Protein AF-A0A323V5V0-F1 (afdb_monomer_lite)

Radius of gyration: 14.4 Å; chains: 1; bounding box: 35×21×38 Å

Secondary structure (DSSP, 8-state):
-HHHHHHHHHHHHHTT-S----------TT-HHHHTT-----HHHHHHHHH-HHHHHHHHHTT-----GGGTTT--

pLDDT: mean 90.66, std 9.08, range [49.78, 98.12]

Sequence (76 aa):
DQARFGATLRRLAASGAASAEVNTHPGEPGETALERFGWGFRWGDELAMLTAPATRELIAALGYRLGSFADLAGAR

InterPro domains:
  IPR011330 Glycoside hydrolase/deacetylase, beta/alpha-barrel [SSF88713] (2-72)

Structure (mmCIF, N/CA/C/O backbone):
data_AF-A0A323V5V0-F1
#
_entry.id   AF-A0A323V5V0-F1
#
loop_
_atom_site.group_PDB
_atom_site.id
_atom_site.type_symbol
_atom_site.label_atom_id
_atom_site.label_alt_id
_atom_site.label_comp_id
_atom_site.label_asym_id
_atom_site.label_entity_id
_atom_site.label_seq_id
_atom_site.pdbx_PDB_ins_code
_atom_site.Cartn_x
_atom_site.Cartn_y
_atom_site.Cartn_z
_atom_site.occupancy
_atom_site.B_iso_or_equiv
_atom_site.auth_seq_id
_atom_site.auth_comp_id
_atom_site.auth_asym_id
_atom_site.auth_atom_id
_atom_site.pdbx_PDB_model_num
ATOM 1 N N . ASP A 1 1 ? 1.557 -3.962 -10.392 1.00 86.44 1 ASP A N 1
ATOM 2 C CA . ASP A 1 1 ? 1.045 -4.439 -9.079 1.00 86.44 1 ASP A CA 1
ATOM 3 C C . ASP A 1 1 ? -0.218 -3.781 -8.517 1.00 86.44 1 ASP A C 1
ATOM 5 O O . ASP A 1 1 ? -0.788 -4.298 -7.558 1.00 86.44 1 ASP A O 1
ATOM 9 N N . GLN A 1 2 ? -0.743 -2.718 -9.130 1.00 91.12 2 GLN A N 1
ATOM 10 C CA . GLN A 1 2 ? -1.845 -1.928 -8.563 1.00 91.12 2 GLN A CA 1
ATOM 11 C C . GLN A 1 2 ? -3.130 -2.706 -8.228 1.00 91.12 2 GLN A C 1
ATOM 13 O O . GLN A 1 2 ? -3.643 -2.592 -7.116 1.00 91.12 2 GLN A O 1
ATOM 18 N N . ALA A 1 3 ? -3.643 -3.533 -9.145 1.00 93.94 3 ALA A N 1
ATOM 19 C CA . ALA A 1 3 ? -4.871 -4.298 -8.900 1.00 93.94 3 ALA A CA 1
ATOM 20 C C . ALA A 1 3 ? -4.722 -5.283 -7.725 1.00 93.94 3 ALA A C 1
ATOM 22 O O . ALA A 1 3 ? -5.624 -5.416 -6.897 1.00 93.94 3 ALA A O 1
ATOM 23 N N . ARG A 1 4 ? -3.556 -5.937 -7.627 1.00 94.06 4 ARG A N 1
ATOM 24 C CA . ARG A 1 4 ? -3.236 -6.880 -6.549 1.00 94.06 4 ARG A CA 1
ATOM 25 C C . ARG A 1 4 ? -3.134 -6.154 -5.211 1.00 94.06 4 ARG A C 1
ATOM 27 O O . ARG A 1 4 ? -3.766 -6.581 -4.250 1.00 94.06 4 ARG A O 1
ATOM 34 N N . PHE A 1 5 ? -2.407 -5.038 -5.174 1.00 95.94 5 PHE A N 1
ATOM 35 C CA . PHE A 1 5 ? -2.279 -4.210 -3.977 1.00 95.94 5 PHE A CA 1
ATOM 36 C C . PHE A 1 5 ? -3.643 -3.706 -3.496 1.00 95.94 5 PHE A C 1
ATOM 38 O O . PHE A 1 5 ? -4.003 -3.889 -2.336 1.00 95.94 5 PHE A O 1
ATOM 45 N N . GLY A 1 6 ? -4.472 -3.189 -4.406 1.00 96.88 6 GLY A N 1
ATOM 46 C CA . GLY A 1 6 ? -5.819 -2.743 -4.067 1.00 96.88 6 GLY A CA 1
ATOM 47 C C . GLY A 1 6 ? -6.734 -3.864 -3.561 1.00 96.88 6 GLY A C 1
ATOM 48 O O . GLY A 1 6 ? -7.597 -3.619 -2.719 1.00 96.88 6 GLY A O 1
ATOM 49 N N . ALA A 1 7 ? -6.579 -5.100 -4.041 1.00 97.50 7 ALA A N 1
ATOM 50 C CA . ALA A 1 7 ? -7.303 -6.246 -3.490 1.00 97.50 7 ALA A CA 1
ATOM 51 C C . ALA A 1 7 ? -6.838 -6.580 -2.061 1.00 97.50 7 ALA A C 1
ATOM 53 O O . ALA A 1 7 ? -7.672 -6.853 -1.197 1.00 97.50 7 ALA A O 1
ATOM 54 N N . THR A 1 8 ? -5.531 -6.509 -1.794 1.00 96.81 8 THR A N 1
ATOM 55 C CA . THR A 1 8 ? -4.964 -6.690 -0.450 1.00 96.81 8 THR A CA 1
ATOM 56 C C . THR A 1 8 ? -5.467 -5.625 0.523 1.00 96.81 8 THR A C 1
ATOM 58 O O . THR A 1 8 ? -5.952 -5.983 1.592 1.00 96.81 8 THR A O 1
ATOM 61 N N . LEU A 1 9 ? -5.457 -4.343 0.140 1.00 96.75 9 LEU A N 1
ATOM 62 C CA . LEU A 1 9 ? -5.973 -3.258 0.985 1.00 96.75 9 LEU A CA 1
ATOM 63 C C . LEU A 1 9 ? -7.444 -3.463 1.365 1.00 96.75 9 LEU A C 1
ATOM 65 O O . LEU A 1 9 ? -7.810 -3.303 2.525 1.00 96.75 9 LEU A O 1
ATOM 69 N N . ARG A 1 10 ? -8.288 -3.883 0.413 1.00 97.69 10 ARG A N 1
ATOM 70 C CA . ARG A 1 10 ? -9.703 -4.183 0.693 1.00 97.69 10 ARG A CA 1
ATOM 71 C C . ARG A 1 10 ? -9.871 -5.345 1.669 1.00 97.69 10 ARG A C 1
ATOM 73 O O . ARG A 1 10 ? -10.757 -5.296 2.513 1.00 97.69 10 ARG A O 1
ATOM 80 N N . ARG A 1 11 ? -9.031 -6.380 1.570 1.00 97.56 11 ARG A N 1
ATOM 81 C CA . ARG A 1 11 ? -9.046 -7.513 2.512 1.00 97.56 11 ARG A CA 1
ATOM 82 C C . ARG A 1 11 ? -8.611 -7.096 3.915 1.00 97.56 11 ARG A C 1
ATOM 84 O O . ARG A 1 11 ? -9.218 -7.550 4.876 1.00 97.56 11 ARG A O 1
ATOM 91 N N . LEU A 1 12 ? -7.601 -6.231 4.023 1.00 96.06 12 LEU A N 1
ATOM 92 C CA . LEU A 1 12 ? -7.150 -5.674 5.301 1.00 96.06 12 LEU A CA 1
ATOM 93 C C . LEU A 1 12 ? -8.238 -4.803 5.938 1.00 96.06 12 LEU A C 1
ATOM 95 O O . LEU A 1 12 ? -8.571 -5.010 7.096 1.00 96.06 12 LEU A O 1
ATOM 99 N N . ALA A 1 13 ? -8.875 -3.922 5.165 1.00 95.94 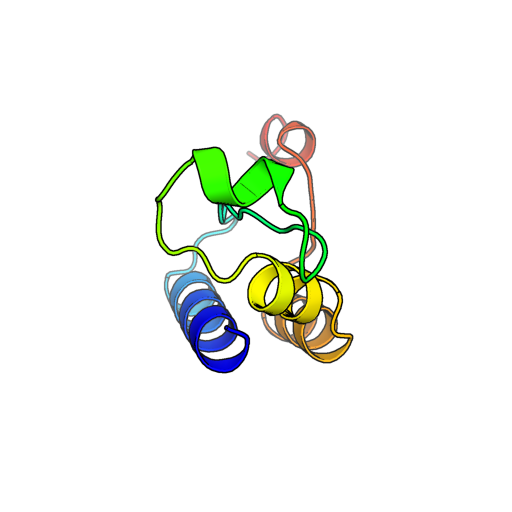13 ALA A N 1
ATOM 100 C CA . ALA A 1 13 ? -10.002 -3.127 5.655 1.00 95.94 13 ALA A CA 1
ATOM 101 C C . ALA A 1 13 ? -11.164 -4.014 6.138 1.00 95.94 13 ALA A C 1
ATOM 103 O O . ALA A 1 13 ? -11.726 -3.795 7.209 1.00 95.94 13 ALA A O 1
ATOM 104 N N . ALA A 1 14 ? -11.495 -5.061 5.376 1.00 97.25 14 ALA A N 1
ATOM 105 C CA . ALA A 1 14 ? -12.569 -5.991 5.715 1.00 97.25 14 ALA A CA 1
ATOM 106 C C . ALA A 1 14 ? -12.283 -6.854 6.957 1.00 97.25 14 ALA A C 1
ATOM 108 O O . ALA A 1 14 ? -13.223 -7.408 7.523 1.00 97.25 14 ALA A O 1
ATOM 109 N N . SER A 1 15 ? -11.024 -6.983 7.396 1.00 96.62 15 SER A N 1
ATOM 110 C CA . SER A 1 15 ? -10.698 -7.716 8.626 1.00 96.62 15 SER A CA 1
ATOM 111 C C . SER A 1 15 ? -11.011 -6.922 9.899 1.00 96.62 15 SER A C 1
ATOM 113 O O . SER A 1 15 ? -11.005 -7.497 10.985 1.00 96.62 15 SER A O 1
ATOM 115 N N . GLY A 1 16 ? -11.281 -5.615 9.781 1.00 94.31 16 GLY A N 1
ATOM 116 C CA . GLY A 1 16 ? -11.503 -4.720 10.918 1.00 94.31 16 GLY A CA 1
ATOM 117 C C . GLY A 1 16 ? -10.220 -4.307 11.647 1.00 94.31 16 GLY A C 1
ATOM 118 O O . GLY A 1 16 ? -10.295 -3.710 12.719 1.00 94.31 16 GLY A O 1
ATOM 119 N N . ALA A 1 17 ? -9.041 -4.612 11.092 1.00 92.81 17 ALA A N 1
ATOM 120 C CA . ALA A 1 17 ? -7.771 -4.199 11.676 1.00 92.81 17 ALA A CA 1
ATOM 121 C C . ALA A 1 17 ? -7.637 -2.666 11.674 1.00 92.81 17 ALA A C 1
ATOM 123 O O . ALA A 1 17 ? -7.729 -2.023 10.624 1.00 92.81 17 ALA A O 1
ATOM 124 N N . ALA A 1 18 ? -7.372 -2.090 12.851 1.00 92.62 18 ALA A N 1
ATOM 125 C CA . ALA A 1 18 ? -7.186 -0.648 13.025 1.00 92.62 18 ALA A CA 1
ATOM 126 C C . ALA A 1 18 ? -5.924 -0.118 12.320 1.00 92.62 18 ALA A C 1
ATOM 128 O O . ALA A 1 18 ? -5.868 1.045 11.925 1.00 92.62 18 ALA A O 1
ATOM 129 N N . SER A 1 19 ? -4.920 -0.975 12.136 1.00 95.00 19 SER A N 1
ATOM 130 C CA . SER A 1 19 ? -3.690 -0.680 11.409 1.00 95.00 19 SER A CA 1
ATOM 131 C C . SER A 1 19 ? -3.265 -1.874 10.555 1.00 95.00 19 SER A C 1
ATOM 133 O O . SER A 1 19 ? -3.592 -3.024 10.852 1.00 95.00 19 SER A O 1
ATOM 135 N N . ALA A 1 20 ? -2.534 -1.594 9.479 1.00 95.44 20 ALA A N 1
ATOM 136 C CA . ALA A 1 20 ? -1.913 -2.606 8.641 1.00 95.44 20 ALA A CA 1
ATOM 137 C C . ALA A 1 20 ? -0.544 -2.119 8.160 1.00 95.44 20 ALA A C 1
ATOM 139 O O . ALA A 1 20 ? -0.385 -0.956 7.791 1.00 95.44 20 ALA A O 1
ATOM 140 N N . GLU A 1 21 ? 0.425 -3.028 8.137 1.00 95.88 21 GLU A N 1
ATOM 141 C CA . GLU A 1 21 ? 1.748 -2.812 7.560 1.00 95.88 21 GLU A CA 1
ATOM 142 C C . GLU A 1 21 ? 1.853 -3.620 6.266 1.00 95.88 21 GLU A C 1
ATOM 144 O O . GLU A 1 21 ? 1.506 -4.803 6.231 1.00 95.88 21 GLU A O 1
ATOM 149 N N . VAL A 1 22 ? 2.329 -2.986 5.195 1.00 94.69 22 VAL A N 1
ATOM 150 C CA . VAL A 1 22 ? 2.622 -3.672 3.935 1.00 94.69 22 VAL A CA 1
ATOM 151 C C . VAL A 1 22 ? 4.042 -3.329 3.522 1.00 94.69 22 VAL A C 1
ATOM 153 O O . VAL A 1 22 ? 4.330 -2.197 3.140 1.00 94.69 22 VAL A O 1
ATOM 156 N N . ASN A 1 23 ? 4.923 -4.323 3.601 1.00 93.75 23 ASN A N 1
ATOM 157 C CA . ASN A 1 23 ? 6.302 -4.182 3.162 1.00 93.75 23 ASN A CA 1
ATOM 158 C C . ASN A 1 23 ? 6.385 -4.200 1.638 1.00 93.75 23 ASN A C 1
A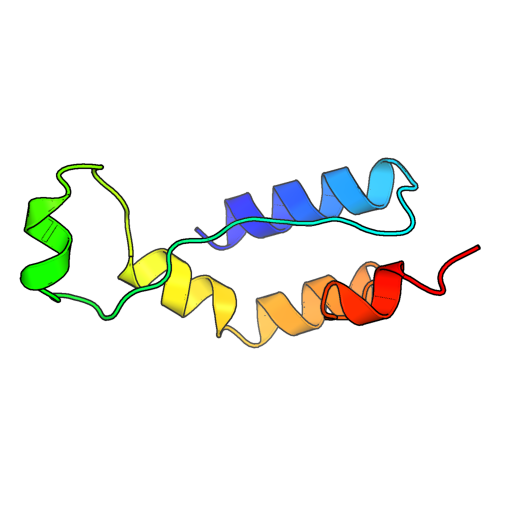TOM 160 O O . ASN A 1 23 ? 5.721 -5.002 0.978 1.00 93.75 23 ASN A O 1
ATOM 164 N N . THR A 1 24 ? 7.195 -3.292 1.101 1.00 92.25 24 THR A N 1
ATOM 165 C CA . THR A 1 24 ? 7.340 -3.058 -0.335 1.00 92.25 24 THR A CA 1
ATOM 166 C C . THR A 1 24 ? 8.793 -2.833 -0.707 1.00 92.25 24 THR A C 1
ATOM 168 O O . THR A 1 24 ? 9.616 -2.488 0.141 1.00 92.25 24 THR A O 1
ATOM 171 N N . HIS A 1 25 ? 9.100 -3.040 -1.981 1.00 91.94 25 HIS A N 1
ATOM 172 C CA . HIS A 1 25 ? 10.442 -2.941 -2.533 1.00 91.94 25 HIS A CA 1
ATOM 173 C C . HIS A 1 25 ? 10.442 -2.097 -3.821 1.00 91.94 25 HIS A C 1
ATOM 175 O O . HIS A 1 25 ? 10.756 -2.598 -4.899 1.00 91.94 25 HIS A O 1
ATOM 181 N N . PRO A 1 26 ? 10.062 -0.808 -3.754 1.00 91.69 26 PRO A N 1
ATOM 182 C CA . PRO A 1 26 ? 10.111 0.057 -4.924 1.00 91.69 26 PRO A CA 1
ATOM 183 C C . PRO A 1 26 ? 11.554 0.314 -5.370 1.00 91.69 26 PRO A C 1
ATOM 185 O O . PRO A 1 26 ? 12.464 0.424 -4.549 1.00 91.69 26 PRO A O 1
ATOM 188 N N . GLY A 1 27 ? 11.743 0.475 -6.676 1.00 90.31 27 GLY A N 1
ATOM 189 C CA . GLY A 1 27 ? 13.008 0.902 -7.269 1.00 90.31 27 GLY A CA 1
ATOM 190 C C . GLY A 1 27 ? 12.789 1.484 -8.659 1.00 90.31 27 GLY A C 1
ATOM 191 O O . GLY A 1 27 ? 11.741 1.255 -9.270 1.00 90.31 27 GLY A O 1
ATOM 192 N N . GLU A 1 28 ? 13.758 2.251 -9.150 1.00 90.00 28 GLU A N 1
ATOM 193 C CA . GLU A 1 28 ? 13.645 2.882 -10.463 1.00 90.00 28 GLU A CA 1
ATOM 194 C C . GLU A 1 28 ? 13.706 1.827 -11.588 1.00 90.00 28 GLU A C 1
ATOM 196 O O . GLU A 1 28 ? 14.449 0.839 -11.493 1.00 90.00 28 GLU A O 1
ATOM 201 N N . PRO A 1 29 ? 12.936 1.990 -12.680 1.00 83.31 29 PRO A N 1
ATOM 202 C CA . PRO A 1 29 ? 13.022 1.094 -13.826 1.00 83.31 29 PRO A CA 1
ATOM 203 C C . PRO A 1 29 ? 14.440 1.055 -14.412 1.00 83.31 29 PRO A C 1
ATOM 205 O O . PRO A 1 29 ? 15.035 2.090 -14.702 1.00 83.31 29 PRO A O 1
ATOM 208 N N . GLY A 1 30 ? 14.964 -0.150 -14.645 1.00 80.50 30 GLY A N 1
ATOM 209 C CA . GLY A 1 30 ? 16.282 -0.332 -15.263 1.00 80.50 30 GLY A CA 1
ATOM 210 C C . GLY A 1 30 ? 17.468 -0.102 -14.324 1.00 80.50 30 GLY A C 1
ATOM 211 O O . GLY A 1 30 ? 18.602 -0.017 -14.793 1.00 80.50 30 GLY A O 1
ATOM 212 N N . GLU A 1 31 ? 17.243 -0.021 -13.010 1.00 81.38 31 GLU A N 1
ATOM 213 C CA . GLU A 1 31 ? 18.332 0.052 -12.043 1.00 81.38 31 GLU A CA 1
ATOM 214 C C . GLU A 1 31 ? 19.089 -1.286 -11.960 1.00 81.38 31 GLU A C 1
ATOM 216 O O . GLU A 1 31 ? 18.723 -2.212 -11.235 1.00 81.38 31 GLU A O 1
ATOM 221 N N . THR A 1 32 ? 20.189 -1.380 -12.708 1.00 77.69 32 THR A N 1
ATOM 222 C CA . THR A 1 32 ? 21.040 -2.579 -12.816 1.00 77.69 32 THR A CA 1
ATOM 223 C C . THR A 1 32 ? 21.619 -3.030 -11.477 1.00 77.69 32 THR A C 1
ATOM 225 O O . THR A 1 32 ? 21.844 -4.219 -11.257 1.00 77.69 32 THR A O 1
ATOM 228 N N . ALA A 1 33 ? 21.799 -2.107 -10.527 1.00 81.50 33 ALA A N 1
ATOM 229 C CA . ALA A 1 33 ? 22.223 -2.442 -9.171 1.00 81.50 33 ALA A CA 1
ATOM 230 C C . ALA A 1 33 ? 21.213 -3.337 -8.430 1.00 81.50 33 ALA A C 1
ATOM 232 O O . ALA A 1 33 ? 21.614 -4.061 -7.518 1.00 81.50 33 ALA A O 1
ATOM 233 N N . LEU A 1 34 ? 19.932 -3.325 -8.814 1.00 80.44 34 LEU A N 1
ATOM 234 C CA . LEU A 1 34 ? 18.896 -4.175 -8.224 1.00 80.44 34 LEU A CA 1
ATOM 235 C C . LEU A 1 34 ? 18.872 -5.586 -8.834 1.00 80.44 34 LEU A C 1
ATOM 237 O O . LEU A 1 34 ? 18.450 -6.533 -8.169 1.00 80.44 34 LEU A O 1
ATOM 241 N N . GLU A 1 35 ? 19.388 -5.770 -10.055 1.00 77.38 35 GLU A N 1
ATOM 242 C CA . GLU A 1 35 ? 19.463 -7.088 -10.711 1.00 77.38 35 GLU A CA 1
ATOM 243 C C . GLU A 1 35 ? 20.306 -8.080 -9.905 1.00 77.38 35 GLU A C 1
ATOM 245 O O . GLU A 1 35 ? 19.997 -9.273 -9.869 1.00 77.38 35 GLU A O 1
ATOM 250 N N . ARG A 1 36 ? 21.313 -7.582 -9.171 1.00 83.19 36 ARG A N 1
ATOM 251 C CA . ARG A 1 36 ? 22.195 -8.398 -8.321 1.00 83.19 36 ARG A CA 1
ATOM 252 C C . ARG A 1 36 ? 21.449 -9.226 -7.272 1.00 83.19 36 ARG A C 1
ATOM 254 O O . ARG A 1 36 ? 21.992 -10.216 -6.795 1.00 83.19 36 ARG A O 1
ATOM 261 N N . PHE A 1 37 ? 20.247 -8.805 -6.872 1.00 83.31 37 PHE A N 1
ATOM 262 C CA . PHE A 1 37 ? 19.464 -9.514 -5.865 1.00 83.31 37 PHE A CA 1
ATOM 263 C C . PHE A 1 37 ? 18.781 -10.761 -6.439 1.00 83.31 37 PHE A C 1
ATOM 265 O O . PHE A 1 37 ? 18.513 -11.697 -5.694 1.00 83.31 37 PHE A O 1
ATOM 272 N N . GLY A 1 38 ? 18.514 -10.813 -7.751 1.00 79.12 38 GLY A N 1
ATOM 273 C CA . GLY A 1 38 ? 17.962 -12.003 -8.412 1.00 79.12 38 GLY A CA 1
ATOM 274 C C . GLY A 1 38 ? 16.561 -12.424 -7.942 1.00 79.12 38 GLY A C 1
ATOM 275 O O . GLY A 1 38 ? 16.118 -13.526 -8.249 1.00 79.12 38 GLY A O 1
ATOM 276 N N . TRP A 1 39 ? 15.842 -11.571 -7.206 1.00 84.19 39 TRP A N 1
ATOM 277 C CA . TRP A 1 39 ? 14.543 -11.906 -6.599 1.00 84.19 39 TRP A CA 1
ATOM 278 C C . TRP A 1 39 ? 13.366 -11.910 -7.583 1.00 84.19 39 TRP A C 1
ATOM 280 O O . TRP A 1 39 ? 12.248 -12.253 -7.207 1.00 84.19 39 TRP A O 1
ATOM 290 N N . GLY A 1 40 ? 13.589 -11.514 -8.840 1.00 79.19 40 GLY A N 1
ATOM 291 C CA . GLY A 1 40 ? 12.528 -11.422 -9.849 1.00 79.19 40 GLY A CA 1
ATOM 292 C C . GLY A 1 40 ? 11.473 -10.351 -9.542 1.00 79.19 40 GLY A C 1
ATOM 293 O O . GLY A 1 40 ? 10.352 -10.426 -10.046 1.00 79.19 40 GLY A O 1
ATOM 294 N N . PHE A 1 41 ? 11.806 -9.375 -8.694 1.00 81.38 41 PHE A N 1
ATOM 295 C CA . PHE A 1 41 ? 10.904 -8.287 -8.328 1.00 81.38 41 PHE A CA 1
ATOM 296 C C . PHE A 1 41 ? 10.697 -7.318 -9.489 1.00 81.38 41 PHE A C 1
ATOM 298 O O . PHE A 1 41 ? 11.593 -7.061 -10.294 1.00 81.38 41 PHE A O 1
ATOM 305 N N . ARG A 1 42 ? 9.488 -6.760 -9.548 1.00 84.44 42 ARG A N 1
ATOM 306 C CA . ARG A 1 42 ? 9.093 -5.747 -10.528 1.00 84.44 42 ARG A CA 1
ATOM 307 C C . ARG A 1 42 ? 9.204 -4.362 -9.897 1.00 84.44 42 ARG A C 1
ATOM 309 O O . ARG A 1 42 ? 8.204 -3.679 -9.715 1.00 84.44 42 ARG A O 1
ATOM 316 N N . TRP A 1 43 ? 10.429 -3.977 -9.544 1.00 88.94 43 TRP A N 1
ATOM 317 C CA . TRP A 1 43 ? 10.749 -2.767 -8.770 1.00 88.94 43 TRP A CA 1
ATOM 318 C C . TRP A 1 43 ? 10.031 -1.508 -9.285 1.00 88.94 43 TRP A C 1
ATOM 320 O O . TRP A 1 43 ? 9.380 -0.802 -8.514 1.00 88.94 43 TRP A O 1
ATOM 330 N N . GLY A 1 44 ? 10.075 -1.283 -10.604 1.00 90.88 44 GLY A N 1
ATOM 331 C CA . GLY A 1 44 ? 9.416 -0.146 -11.252 1.00 90.88 44 GLY A CA 1
ATOM 332 C C . GLY A 1 44 ? 7.887 -0.207 -11.211 1.00 90.88 44 GLY A C 1
ATOM 333 O O . GLY A 1 44 ? 7.240 0.814 -10.989 1.00 90.88 44 GLY A O 1
ATOM 334 N N . ASP A 1 45 ? 7.292 -1.396 -11.357 1.00 91.69 45 ASP A N 1
ATOM 335 C CA . ASP A 1 45 ? 5.835 -1.573 -11.248 1.00 91.69 45 ASP A CA 1
ATOM 336 C C . ASP A 1 45 ? 5.348 -1.304 -9.816 1.00 91.69 45 ASP A C 1
ATOM 338 O O . ASP A 1 45 ? 4.232 -0.811 -9.615 1.00 91.69 45 ASP A O 1
ATOM 342 N N . GLU A 1 46 ? 6.170 -1.641 -8.822 1.00 93.38 46 GLU A N 1
ATOM 343 C CA . GLU A 1 46 ? 5.898 -1.392 -7.412 1.00 93.38 46 GLU A CA 1
ATOM 344 C C . GLU A 1 46 ? 6.022 0.098 -7.075 1.00 93.38 46 GLU A C 1
ATOM 346 O O . GLU A 1 46 ? 5.098 0.661 -6.487 1.00 93.38 46 GLU A O 1
ATOM 351 N N . LEU A 1 47 ? 7.083 0.769 -7.539 1.00 95.12 47 LEU A N 1
ATOM 352 C CA . LEU A 1 47 ? 7.237 2.221 -7.404 1.00 95.12 47 LEU A CA 1
ATOM 353 C C . LEU A 1 47 ? 6.082 2.981 -8.076 1.00 95.12 47 LEU A C 1
ATOM 355 O O . LEU A 1 47 ? 5.480 3.869 -7.465 1.00 95.12 47 LEU A O 1
ATOM 359 N N . ALA A 1 48 ? 5.720 2.604 -9.304 1.00 95.69 48 ALA A N 1
ATOM 360 C CA . ALA A 1 48 ? 4.601 3.206 -10.025 1.00 95.69 48 ALA A CA 1
ATOM 361 C C . ALA A 1 48 ? 3.271 3.001 -9.283 1.00 95.69 48 ALA A C 1
ATOM 363 O O . ALA A 1 48 ? 2.457 3.917 -9.179 1.00 95.69 48 ALA A O 1
ATOM 364 N N . MET A 1 49 ? 3.051 1.811 -8.720 1.00 96.19 49 MET A N 1
ATOM 365 C CA . MET A 1 49 ? 1.864 1.515 -7.920 1.00 96.19 49 MET A CA 1
ATOM 366 C C . MET A 1 49 ? 1.806 2.358 -6.641 1.00 96.19 49 MET A C 1
ATOM 368 O O . MET A 1 49 ? 0.744 2.903 -6.335 1.00 96.19 49 MET A O 1
ATOM 372 N N . LEU A 1 50 ? 2.918 2.502 -5.918 1.00 96.31 50 LEU A N 1
ATOM 373 C CA . LEU A 1 50 ? 2.975 3.252 -4.659 1.00 96.31 50 LEU A CA 1
ATOM 374 C C . LEU A 1 50 ? 2.814 4.764 -4.846 1.00 96.31 50 LEU A C 1
ATOM 376 O O . LEU A 1 50 ? 2.291 5.441 -3.963 1.00 96.31 50 LEU A O 1
ATOM 380 N N . THR A 1 51 ? 3.234 5.288 -5.997 1.00 96.56 51 THR A N 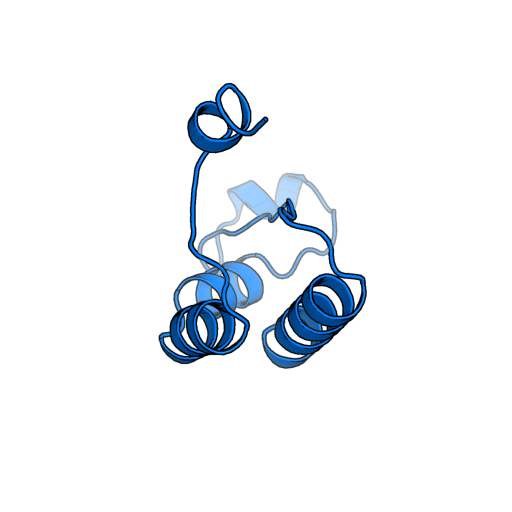1
ATOM 381 C CA . THR A 1 51 ? 3.165 6.722 -6.320 1.00 96.56 51 THR A CA 1
ATOM 382 C C . THR A 1 51 ? 1.904 7.118 -7.094 1.00 96.56 51 THR A C 1
ATOM 384 O O . THR A 1 51 ? 1.621 8.308 -7.238 1.00 96.56 51 THR A O 1
ATOM 387 N N . ALA A 1 52 ? 1.100 6.153 -7.555 1.00 96.94 52 ALA A N 1
ATOM 388 C CA . ALA A 1 52 ? -0.136 6.431 -8.279 1.00 96.94 52 ALA A CA 1
ATOM 389 C C . ALA A 1 52 ? -1.178 7.156 -7.394 1.00 96.94 52 ALA A C 1
ATOM 391 O O . ALA A 1 52 ? -1.502 6.667 -6.305 1.00 96.94 52 ALA A O 1
ATOM 392 N N . PRO A 1 53 ? -1.813 8.245 -7.879 1.00 97.62 53 PRO A N 1
ATOM 393 C CA . PRO A 1 53 ? -2.876 8.942 -7.145 1.00 97.62 53 PRO A CA 1
ATOM 394 C C . PRO A 1 53 ? -4.014 8.016 -6.694 1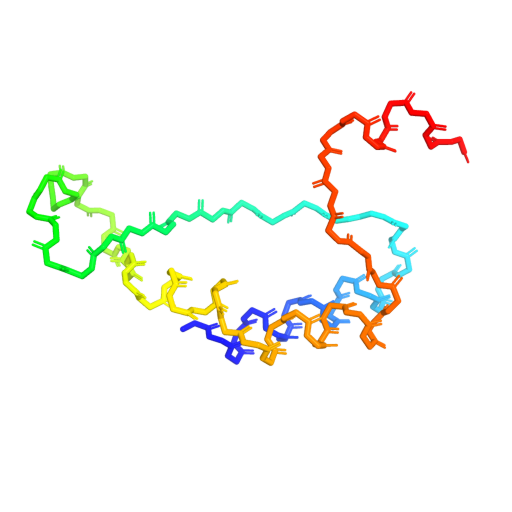.00 97.62 53 PRO A C 1
ATOM 396 O O . PRO A 1 53 ? -4.425 8.052 -5.536 1.00 97.62 53 PRO A O 1
ATOM 399 N N . ALA A 1 54 ? -4.430 7.093 -7.566 1.00 97.12 54 ALA A N 1
ATOM 400 C CA . ALA A 1 54 ? -5.482 6.121 -7.279 1.00 97.12 54 ALA A CA 1
ATOM 401 C C . ALA A 1 54 ? -5.160 5.197 -6.086 1.00 97.12 54 ALA A C 1
ATOM 403 O O . ALA A 1 54 ? -6.068 4.727 -5.403 1.00 97.12 54 ALA A O 1
ATOM 404 N N 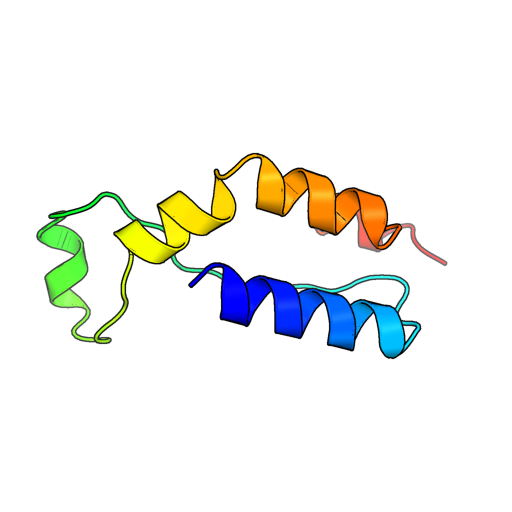. THR A 1 55 ? -3.879 4.935 -5.801 1.00 97.50 55 THR A N 1
ATOM 405 C CA . THR A 1 55 ? -3.478 4.154 -4.621 1.00 97.50 55 THR A CA 1
ATOM 406 C C . THR A 1 55 ? -3.746 4.942 -3.342 1.00 97.50 55 THR A C 1
ATOM 408 O O . THR A 1 55 ? -4.338 4.412 -2.401 1.00 97.50 55 THR A O 1
ATOM 411 N N . ARG A 1 56 ? -3.390 6.232 -3.324 1.00 97.19 56 ARG A N 1
ATOM 412 C CA . ARG A 1 56 ? -3.672 7.135 -2.201 1.00 97.19 56 ARG A CA 1
ATOM 413 C C . ARG A 1 56 ? -5.173 7.336 -1.990 1.00 97.19 56 ARG A C 1
ATOM 415 O O . ARG A 1 56 ? -5.635 7.303 -0.852 1.00 97.19 56 ARG A O 1
ATOM 422 N N . GLU A 1 57 ? -5.924 7.518 -3.072 1.00 98.12 57 GLU A N 1
ATOM 423 C CA . GLU A 1 57 ? -7.386 7.646 -3.036 1.00 98.12 57 GLU A CA 1
ATOM 424 C C . GLU A 1 57 ? -8.045 6.391 -2.461 1.00 98.12 57 GLU A C 1
ATOM 426 O O . GLU A 1 57 ? -8.914 6.495 -1.599 1.00 98.12 57 GLU A O 1
ATOM 431 N N . LEU A 1 58 ? -7.592 5.202 -2.873 1.00 98.00 58 LEU A N 1
ATOM 432 C CA . LEU A 1 58 ? -8.106 3.943 -2.343 1.00 98.00 58 LEU A CA 1
ATOM 433 C C . LEU A 1 58 ? -7.822 3.787 -0.844 1.00 98.00 58 LEU A C 1
ATOM 435 O O . LEU A 1 58 ? -8.713 3.375 -0.108 1.00 98.00 58 LEU A O 1
ATOM 439 N N . ILE A 1 59 ? -6.611 4.120 -0.384 1.00 97.81 59 ILE A N 1
ATOM 440 C CA . ILE A 1 59 ? -6.259 4.083 1.046 1.00 97.81 59 ILE A CA 1
ATOM 441 C C . ILE A 1 59 ? -7.226 4.959 1.853 1.00 97.81 59 ILE A C 1
ATOM 443 O O . ILE A 1 59 ? -7.809 4.487 2.829 1.00 97.81 59 ILE A O 1
ATOM 447 N N . ALA A 1 60 ? -7.450 6.198 1.406 1.00 97.94 60 ALA A N 1
ATOM 448 C CA . ALA A 1 60 ? -8.363 7.126 2.067 1.00 97.94 60 ALA A CA 1
ATOM 449 C C . ALA A 1 60 ? -9.823 6.638 2.031 1.00 97.94 60 ALA A C 1
ATOM 451 O O . ALA A 1 60 ? -10.516 6.691 3.045 1.00 97.94 60 ALA A O 1
ATOM 452 N N . ALA A 1 61 ? -10.286 6.114 0.891 1.00 98.12 61 ALA A N 1
ATOM 453 C CA . ALA A 1 61 ? -11.641 5.583 0.735 1.00 98.12 61 ALA A CA 1
ATOM 454 C C . ALA A 1 61 ? -11.923 4.368 1.636 1.00 98.12 61 ALA A C 1
ATOM 456 O O . ALA A 1 61 ? -13.071 4.125 2.000 1.00 98.12 61 ALA A O 1
ATOM 457 N N . LEU A 1 62 ? -10.885 3.615 2.010 1.00 97.81 62 LEU A N 1
ATOM 458 C CA . LEU A 1 62 ? -10.973 2.497 2.952 1.00 97.81 62 LEU A CA 1
ATOM 459 C C . LEU A 1 62 ? -10.883 2.930 4.425 1.00 97.81 62 LEU A C 1
ATOM 461 O O . LEU A 1 62 ? -10.872 2.074 5.304 1.00 97.81 62 LEU A O 1
ATOM 465 N N . GLY A 1 63 ? -10.826 4.235 4.706 1.00 97.00 63 GLY A N 1
ATOM 466 C CA . GLY A 1 63 ? -10.749 4.767 6.068 1.00 97.00 63 GLY A CA 1
ATOM 467 C C . GLY A 1 63 ? -9.353 4.698 6.689 1.00 97.00 63 GLY A C 1
ATOM 468 O O . GLY A 1 63 ? -9.204 4.965 7.880 1.00 97.00 63 GLY A O 1
ATOM 469 N N . TYR A 1 64 ? -8.325 4.374 5.903 1.00 96.69 64 TYR A N 1
ATOM 470 C CA . TYR A 1 64 ? -6.941 4.383 6.360 1.00 96.69 64 TYR A CA 1
ATOM 471 C C . TYR A 1 64 ? -6.254 5.720 6.070 1.00 96.69 64 TYR A C 1
ATOM 473 O O . TYR A 1 64 ? -6.601 6.459 5.147 1.00 96.69 64 TYR A O 1
ATOM 481 N N . ARG A 1 65 ? -5.198 5.994 6.838 1.00 95.69 65 ARG A N 1
ATOM 482 C CA . ARG A 1 65 ? -4.188 7.011 6.530 1.00 95.69 65 ARG A CA 1
ATOM 483 C C . ARG A 1 65 ? -2.816 6.355 6.461 1.00 95.69 65 ARG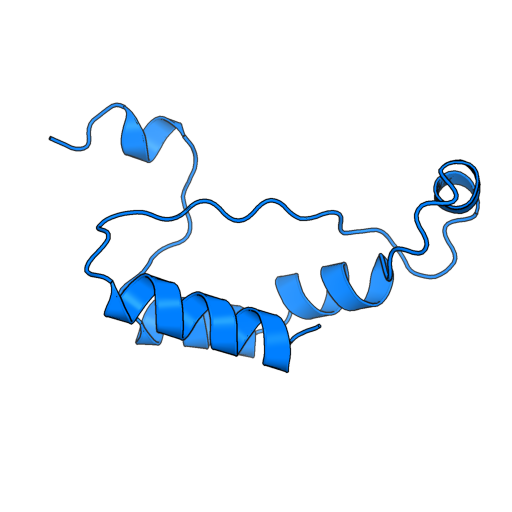 A C 1
ATOM 485 O O . ARG A 1 65 ? -2.574 5.357 7.134 1.00 95.69 65 ARG A O 1
ATOM 492 N N . LEU A 1 66 ? -1.908 6.948 5.694 1.00 95.50 66 LEU A N 1
ATOM 493 C CA . LEU A 1 66 ? -0.499 6.572 5.741 1.00 95.50 66 LEU A CA 1
ATOM 494 C C . LEU A 1 66 ? 0.128 7.104 7.036 1.00 95.50 66 LEU A C 1
ATOM 496 O O . LEU A 1 66 ? -0.191 8.208 7.486 1.00 95.50 66 LEU A O 1
ATOM 500 N N . GLY A 1 67 ? 0.995 6.300 7.636 1.00 94.06 67 GLY A N 1
ATOM 501 C CA . GLY A 1 67 ? 1.653 6.605 8.898 1.00 94.06 67 GLY A CA 1
ATOM 502 C C . GLY A 1 67 ? 2.994 5.896 9.012 1.00 94.06 67 GLY A C 1
ATOM 503 O O . GLY A 1 67 ? 3.417 5.178 8.107 1.00 94.06 67 GLY A O 1
ATOM 504 N N . SER A 1 68 ? 3.657 6.115 10.135 1.00 94.81 68 SER A N 1
ATOM 505 C CA . SER A 1 68 ? 4.902 5.456 10.519 1.00 94.81 68 SER A CA 1
ATOM 506 C C . SER A 1 68 ? 4.688 4.611 11.774 1.00 94.81 68 SER A C 1
ATOM 508 O O . SER A 1 68 ? 3.659 4.720 12.440 1.00 94.81 68 SER A O 1
ATOM 510 N N . PHE A 1 69 ? 5.686 3.822 12.172 1.00 93.69 69 PHE A N 1
ATOM 511 C CA . PHE A 1 69 ? 5.630 3.085 13.441 1.00 93.69 69 PHE A CA 1
ATOM 512 C C . PHE A 1 69 ? 5.424 3.990 14.671 1.00 93.69 69 PHE A C 1
ATOM 514 O O . PHE A 1 69 ? 4.889 3.529 15.678 1.00 93.69 69 PHE A O 1
ATOM 521 N N . ALA A 1 70 ? 5.767 5.282 14.596 1.00 93.00 70 ALA A N 1
ATOM 522 C CA . ALA A 1 70 ? 5.497 6.236 15.674 1.00 93.00 70 ALA A CA 1
ATOM 523 C C . ALA A 1 70 ? 3.991 6.439 15.927 1.00 93.00 70 ALA A C 1
ATOM 525 O O . ALA A 1 70 ? 3.589 6.691 17.060 1.00 93.00 70 ALA A O 1
ATOM 526 N N . ASP A 1 71 ? 3.153 6.270 14.901 1.00 91.12 71 ASP A N 1
ATOM 527 C CA . ASP A 1 71 ? 1.695 6.357 15.023 1.00 91.12 71 ASP A CA 1
ATOM 528 C C . ASP A 1 71 ? 1.092 5.160 15.774 1.00 91.12 71 ASP A C 1
ATOM 530 O O . ASP A 1 71 ? -0.015 5.253 16.299 1.00 91.12 71 ASP A O 1
ATOM 534 N N . LEU A 1 72 ? 1.817 4.037 15.836 1.00 88.12 72 LEU A N 1
ATOM 535 C CA . LEU A 1 72 ? 1.377 2.820 16.521 1.00 88.12 72 LEU A CA 1
ATOM 536 C C . LEU A 1 72 ? 1.743 2.834 18.006 1.00 88.12 72 LEU A C 1
ATOM 538 O O . LEU A 1 72 ? 1.004 2.295 18.823 1.00 88.12 72 LEU A O 1
ATOM 542 N N . ALA A 1 73 ? 2.846 3.491 18.373 1.00 80.62 73 ALA A N 1
ATOM 543 C CA . ALA A 1 73 ? 3.344 3.536 19.749 1.00 80.62 73 ALA A CA 1
ATOM 544 C C . ALA A 1 73 ? 2.399 4.255 20.741 1.00 80.62 73 ALA A C 1
ATOM 546 O O . ALA A 1 73 ? 2.572 4.123 21.951 1.00 80.62 73 ALA A O 1
ATOM 547 N N . GLY A 1 74 ? 1.402 4.998 20.245 1.00 62.38 74 GLY A N 1
ATOM 548 C CA . GLY A 1 74 ? 0.373 5.674 21.048 1.00 62.38 74 GLY A CA 1
ATOM 549 C C . GLY A 1 74 ? -1.061 5.191 20.804 1.00 62.38 74 GLY A C 1
ATOM 550 O O . GLY A 1 74 ? -1.980 5.716 21.432 1.00 62.38 74 GLY A O 1
ATOM 551 N N . ALA A 1 75 ? -1.271 4.224 19.904 1.00 60.16 75 ALA A N 1
ATOM 552 C CA . ALA A 1 75 ? -2.587 3.659 19.631 1.00 60.16 75 ALA A CA 1
ATOM 553 C C . ALA A 1 75 ? -2.944 2.665 20.749 1.00 60.16 75 ALA A C 1
ATOM 555 O O . ALA A 1 75 ? -2.360 1.586 20.839 1.00 60.16 75 ALA A O 1
ATOM 556 N N . ARG A 1 76 ? -3.854 3.071 21.639 1.00 49.78 76 ARG A N 1
ATOM 557 C CA . ARG A 1 76 ? -4.443 2.228 22.687 1.00 49.78 76 ARG A CA 1
ATOM 558 C C . ARG A 1 76 ? -5.794 1.691 22.252 1.00 49.78 76 ARG A C 1
ATOM 560 O O . ARG A 1 76 ? -6.559 2.486 21.663 1.00 49.78 76 ARG A O 1
#

Foldseek 3Di:
DQVVVLVVLVVCLVVVDPDDDDDFQADDPPPVVVVVVVPPDPNPVRNCNVPDPVNCVSCVVSVHDDDDVVVVVPDD

Organism: NCBI:txid429133